Protein AF-A0A1V2P2N1-F1 (afdb_monomer)

Radius of gyration: 13.63 Å; Cα contacts (8 Å, |Δi|>4): 274; chains: 1; bounding box: 33×38×37 Å

Foldseek 3Di:
DDDQAQWKKWWDDPDCPQHTKIWGWHDDPQWIKIKIDDGRFFHIKMKIFGQDPVRWTWIKMWTQTPVRDIKIWIWTWDWDADPVRWIKIWIFIATPVGDTDIIIMTTDPDDDDDD

pLDDT: mean 93.84, std 9.65, range [37.78, 98.81]

Nearest PDB structures (foldseek):
  5dl5-assembly1_A  TM=3.843E-01  e=4.279E-01  Acinetobacter baumannii AB307-0294
  8uzl-assembly2_B  TM=5.058E-01  e=4.083E+00  synthetic construct

Solvent-accessible surface area (backbone atoms only — not comparable to full-atom values): 6106 Å² total; per-residue (Å²): 121,74,82,50,56,77,39,25,34,31,47,70,64,97,68,57,90,60,40,49,34,31,31,43,31,40,59,57,93,48,43,34,37,33,48,34,40,60,19,55,62,41,47,39,30,40,37,45,31,36,54,43,98,90,51,34,33,46,30,41,40,44,32,35,32,73,88,72,48,79,51,41,32,38,34,46,33,43,57,40,70,46,100,86,68,46,49,35,32,44,35,42,35,37,34,79,88,69,51,68,54,74,49,42,33,38,57,47,77,78,78,86,76,85,129

Secondary structure (DSSP, 8-state):
----TT-EEEE--S-GGG---EEEEEEETTEEEEEEE-BTTEEEEEEEEEE-TTS-EEEEEEEEETTS-EEEEEEEEEEEE-TTS-EEEEEEEEETTS-EEEEEEEEEPPP----

Sequence (115 aa):
MPDVDGVWFRLVVDDPAGGAPYGQYHRDHDLVWAEFYAGGTLRFGRLVGQLQDDGSIRAAYSLLTVAGEVVSGECVSIPEFDARGNIRIADHFRRSDGSSGVTYIEQIPAPVREA

Mean predicted aligned error: 3.56 Å

Structure (mmCIF, N/CA/C/O backbone):
data_AF-A0A1V2P2N1-F1
#
_entry.id   AF-A0A1V2P2N1-F1
#
loop_
_atom_site.group_PDB
_atom_site.id
_atom_site.type_symbol
_atom_site.label_atom_id
_atom_site.label_alt_id
_atom_site.label_comp_id
_atom_site.label_asym_id
_atom_site.label_entity_id
_atom_site.label_seq_id
_atom_site.pdbx_PDB_ins_code
_atom_site.Cartn_x
_atom_site.Cartn_y
_atom_site.Cartn_z
_atom_site.occupancy
_atom_site.B_iso_or_equiv
_atom_site.auth_seq_id
_atom_site.auth_comp_i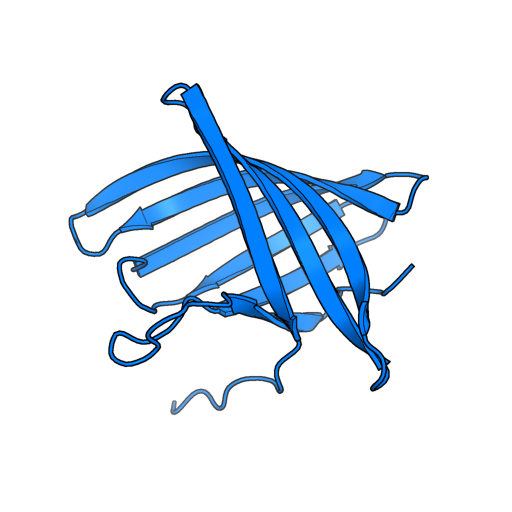d
_atom_site.auth_asym_id
_atom_site.auth_atom_id
_atom_site.pdbx_PDB_model_num
ATOM 1 N N . MET A 1 1 ? 9.373 -2.719 -14.187 1.00 74.81 1 MET A N 1
ATOM 2 C CA . MET A 1 1 ? 8.584 -2.414 -12.982 1.00 74.81 1 MET A CA 1
ATOM 3 C C . MET A 1 1 ? 8.451 -3.683 -12.158 1.00 74.81 1 MET A C 1
ATOM 5 O O . MET A 1 1 ? 8.257 -4.731 -12.771 1.00 74.81 1 MET A O 1
ATOM 9 N N . PRO A 1 2 ? 8.586 -3.611 -10.826 1.00 88.50 2 PRO A N 1
ATOM 10 C CA . PRO A 1 2 ? 8.330 -4.753 -9.961 1.00 88.50 2 PRO A CA 1
ATOM 11 C C . PRO A 1 2 ? 6.878 -5.233 -10.063 1.00 88.50 2 PRO A C 1
ATOM 13 O O . PRO A 1 2 ? 5.957 -4.424 -9.990 1.00 88.50 2 PRO A O 1
ATOM 16 N N . ASP A 1 3 ? 6.674 -6.537 -10.233 1.00 94.31 3 ASP A N 1
ATOM 17 C CA . ASP A 1 3 ? 5.339 -7.118 -10.113 1.00 94.31 3 ASP A CA 1
ATOM 18 C C . ASP A 1 3 ? 4.978 -7.257 -8.632 1.00 94.31 3 ASP A C 1
ATOM 20 O O . ASP A 1 3 ? 5.751 -7.820 -7.859 1.00 94.31 3 ASP A O 1
ATOM 24 N N . VAL A 1 4 ? 3.825 -6.720 -8.242 1.00 96.31 4 VAL A N 1
ATOM 25 C CA . VAL A 1 4 ? 3.344 -6.728 -6.856 1.00 96.31 4 VAL A CA 1
ATOM 26 C C . VAL A 1 4 ? 2.368 -7.871 -6.577 1.00 96.31 4 VAL A C 1
ATOM 28 O O . VAL A 1 4 ? 1.990 -8.057 -5.422 1.00 96.31 4 VAL A O 1
ATOM 31 N N . ASP A 1 5 ? 1.954 -8.634 -7.596 1.00 97.81 5 ASP A N 1
ATOM 32 C CA . ASP A 1 5 ? 0.965 -9.696 -7.415 1.00 97.81 5 ASP A CA 1
ATOM 33 C C . ASP A 1 5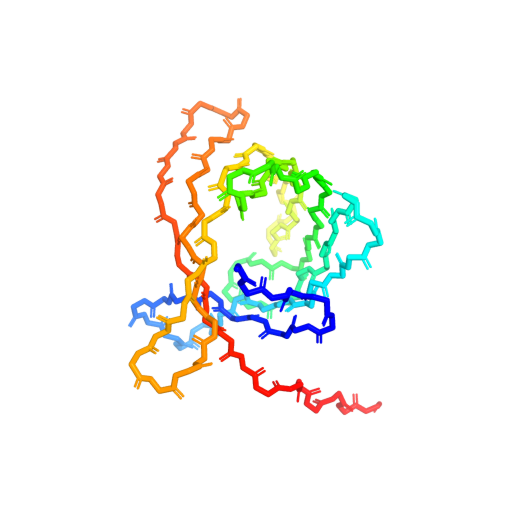 ? 1.462 -10.799 -6.473 1.00 97.81 5 ASP A C 1
ATOM 35 O O . ASP A 1 5 ? 2.546 -11.364 -6.632 1.00 97.81 5 ASP A O 1
ATOM 39 N N . GLY A 1 6 ? 0.663 -11.085 -5.447 1.00 97.56 6 GLY A N 1
ATOM 40 C CA . GLY A 1 6 ? 0.970 -12.063 -4.411 1.00 97.56 6 GLY A CA 1
ATOM 41 C C . GLY A 1 6 ? 2.046 -11.622 -3.414 1.00 97.56 6 GLY A C 1
ATOM 42 O O . GLY A 1 6 ? 2.314 -12.366 -2.464 1.00 97.56 6 GLY A O 1
ATOM 43 N N . VAL A 1 7 ? 2.640 -10.435 -3.580 1.00 97.94 7 VAL A N 1
ATOM 44 C CA . VAL A 1 7 ? 3.728 -9.942 -2.731 1.00 97.94 7 VAL A CA 1
ATOM 45 C C . VAL A 1 7 ? 3.175 -9.388 -1.423 1.00 97.94 7 VAL A C 1
ATOM 47 O O . VAL A 1 7 ? 2.179 -8.662 -1.384 1.00 97.94 7 VAL A O 1
ATOM 50 N N . TRP A 1 8 ? 3.848 -9.737 -0.329 1.00 97.75 8 TRP A N 1
ATOM 51 C CA . TRP A 1 8 ? 3.539 -9.228 0.998 1.00 97.75 8 TRP A CA 1
ATOM 52 C C . TRP A 1 8 ? 4.436 -8.055 1.334 1.00 97.75 8 TRP A C 1
ATOM 54 O O . TRP A 1 8 ? 5.648 -8.11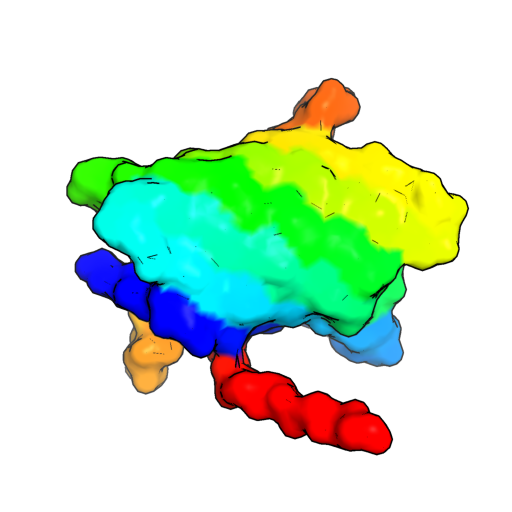7 1.135 1.00 97.75 8 TRP A O 1
ATOM 64 N N . PHE A 1 9 ? 3.841 -7.020 1.907 1.00 97.56 9 PHE A N 1
ATOM 65 C CA . PHE A 1 9 ? 4.539 -5.813 2.312 1.00 97.56 9 PHE A CA 1
ATOM 66 C C . PHE A 1 9 ? 4.267 -5.489 3.771 1.00 97.56 9 PHE A C 1
ATOM 68 O O . PHE A 1 9 ? 3.192 -5.785 4.296 1.00 97.56 9 PHE A O 1
ATOM 75 N N . ARG A 1 10 ? 5.230 -4.840 4.420 1.00 96.25 10 ARG A N 1
ATOM 76 C CA . ARG A 1 10 ? 5.101 -4.288 5.769 1.00 96.25 10 ARG A CA 1
ATOM 77 C C . ARG A 1 10 ? 5.444 -2.808 5.768 1.00 96.25 10 ARG A C 1
ATOM 79 O O . ARG A 1 10 ? 6.418 -2.407 5.138 1.00 96.25 10 ARG A O 1
ATOM 86 N N . LEU A 1 11 ? 4.672 -2.023 6.513 1.00 96.81 11 LEU A N 1
ATOM 87 C CA . LEU A 1 11 ? 4.945 -0.613 6.755 1.00 96.81 11 LEU A CA 1
ATOM 88 C C . LEU A 1 11 ? 6.270 -0.431 7.496 1.00 96.81 11 LEU A C 1
ATOM 90 O O . LEU A 1 11 ? 6.510 -1.058 8.528 1.00 96.81 11 LEU A O 1
ATOM 94 N N . VAL A 1 12 ? 7.108 0.463 6.983 1.00 95.25 12 VAL A N 1
ATOM 95 C CA . VAL A 1 12 ? 8.314 0.919 7.670 1.00 95.25 12 VAL A CA 1
ATOM 96 C C . VAL A 1 12 ? 7.895 1.910 8.754 1.00 95.25 12 VAL A C 1
ATOM 98 O O . VAL A 1 12 ? 7.280 2.936 8.466 1.00 95.25 12 VAL A O 1
ATOM 101 N N . VAL A 1 13 ? 8.219 1.588 10.004 1.00 90.88 13 VAL A N 1
ATOM 102 C CA . VAL A 1 13 ? 7.965 2.422 11.186 1.00 90.88 13 VAL A CA 1
ATOM 103 C C . VAL A 1 13 ? 9.254 2.563 11.987 1.00 90.88 13 VAL A C 1
ATOM 105 O O . VAL A 1 13 ? 10.058 1.632 12.019 1.00 90.88 13 VAL A O 1
ATOM 108 N N . ASP A 1 14 ? 9.437 3.704 12.648 1.00 83.88 14 ASP A N 1
ATOM 109 C CA . ASP A 1 14 ? 10.643 3.967 13.444 1.00 83.88 14 ASP A CA 1
ATOM 110 C C . ASP A 1 14 ? 10.704 3.100 14.715 1.00 83.88 14 ASP A C 1
ATOM 112 O O . ASP A 1 14 ? 11.780 2.651 15.108 1.00 83.88 14 ASP A O 1
ATOM 116 N N . ASP A 1 15 ? 9.549 2.828 15.335 1.00 79.19 15 ASP A N 1
ATOM 117 C CA . ASP A 1 15 ? 9.421 1.966 16.515 1.00 79.19 15 ASP A CA 1
ATOM 118 C C . ASP A 1 15 ? 8.422 0.820 16.258 1.00 79.19 15 ASP A C 1
ATOM 120 O O . ASP A 1 15 ? 7.204 1.027 16.287 1.00 79.19 15 ASP A O 1
ATOM 124 N N . PRO A 1 16 ? 8.905 -0.409 16.007 1.00 69.50 16 PRO A N 1
ATOM 125 C CA . PRO A 1 16 ? 8.052 -1.555 15.736 1.00 69.50 16 PRO A CA 1
ATOM 126 C C . PRO A 1 16 ? 7.489 -2.210 17.007 1.00 69.50 16 PRO A C 1
ATOM 128 O O . PRO A 1 16 ? 6.837 -3.246 16.883 1.00 69.50 16 PRO A O 1
ATOM 131 N N . ALA A 1 17 ? 7.712 -1.671 18.216 1.00 71.06 17 ALA A N 1
ATOM 132 C CA . ALA A 1 17 ? 7.228 -2.277 19.463 1.00 71.06 17 ALA A CA 1
ATOM 133 C C . ALA A 1 17 ? 5.695 -2.449 19.500 1.00 71.06 17 ALA A C 1
ATOM 135 O O . ALA A 1 17 ? 5.194 -3.397 20.102 1.00 71.06 17 ALA A O 1
ATOM 136 N N . GLY A 1 18 ? 4.948 -1.580 18.806 1.00 67.88 18 GLY A N 1
ATOM 137 C CA . GLY A 1 18 ? 3.496 -1.701 18.604 1.00 67.88 18 GLY A CA 1
ATOM 138 C C . GLY A 1 18 ? 3.078 -2.597 17.427 1.00 67.88 18 GLY A C 1
ATOM 139 O O . GLY A 1 18 ? 1.891 -2.698 17.114 1.00 67.88 18 GLY A O 1
ATOM 140 N N . GLY A 1 19 ? 4.035 -3.228 16.745 1.00 86.75 19 GLY A N 1
ATOM 141 C CA . GLY A 1 19 ? 3.847 -3.874 15.451 1.00 86.75 19 GLY A CA 1
ATOM 142 C C . GLY A 1 19 ? 3.717 -2.868 14.305 1.00 86.75 19 GLY A C 1
ATOM 143 O O . GLY A 1 19 ? 3.506 -1.674 14.508 1.00 86.75 19 GLY A O 1
ATOM 144 N N . ALA A 1 20 ? 3.817 -3.366 13.075 1.00 93.25 20 ALA A N 1
ATOM 145 C CA . ALA A 1 20 ? 3.646 -2.568 11.868 1.00 93.25 20 ALA A CA 1
ATOM 146 C C . ALA A 1 20 ? 2.565 -3.196 10.980 1.00 93.25 20 ALA A C 1
ATOM 148 O O . ALA A 1 20 ? 2.586 -4.420 10.802 1.00 93.25 20 ALA A O 1
ATOM 149 N N . PRO A 1 21 ? 1.641 -2.393 10.419 1.00 94.94 21 PRO A N 1
ATOM 150 C CA . PRO A 1 21 ? 0.710 -2.851 9.398 1.00 94.94 21 PRO A CA 1
ATOM 151 C C . PRO A 1 21 ? 1.414 -3.634 8.296 1.00 94.94 21 PRO A C 1
ATOM 153 O O . PRO A 1 21 ? 2.508 -3.273 7.859 1.00 94.94 21 PRO A O 1
ATOM 156 N N . TYR A 1 22 ? 0.771 -4.690 7.824 1.00 96.38 22 TYR A N 1
ATOM 157 C CA . TYR A 1 22 ? 1.247 -5.470 6.691 1.00 96.38 22 TYR A CA 1
ATOM 158 C C . TYR A 1 22 ? 0.069 -5.894 5.827 1.00 96.38 22 TYR A C 1
ATOM 160 O O . TYR A 1 22 ? -1.069 -5.923 6.291 1.00 96.38 22 TYR A O 1
ATOM 168 N N . GLY A 1 23 ? 0.325 -6.224 4.572 1.00 97.25 23 GLY A N 1
ATOM 169 C CA . GLY A 1 23 ? -0.724 -6.603 3.640 1.00 97.25 23 GLY A CA 1
ATOM 170 C C . GLY A 1 23 ? -0.199 -7.388 2.460 1.00 97.25 23 GLY A C 1
ATOM 171 O O . GLY A 1 23 ? 1.010 -7.435 2.232 1.00 97.25 23 GLY A O 1
ATOM 172 N N . GLN A 1 24 ? -1.122 -8.005 1.733 1.00 98.12 24 GLN A N 1
ATOM 173 C CA . GLN A 1 24 ? -0.826 -8.662 0.469 1.00 98.12 24 GLN A CA 1
ATOM 174 C C . GLN A 1 24 ? -1.388 -7.816 -0.662 1.00 98.12 24 GLN A C 1
ATOM 176 O O . GLN A 1 24 ? -2.532 -7.372 -0.584 1.00 98.12 24 GLN A O 1
ATOM 181 N N . TYR A 1 25 ? -0.569 -7.588 -1.682 1.00 98.31 25 TYR A N 1
ATOM 182 C CA . TYR A 1 25 ? -1.002 -6.958 -2.917 1.00 98.31 25 TYR A CA 1
ATOM 183 C C . TYR A 1 25 ? -1.384 -8.031 -3.930 1.00 98.31 25 TYR A C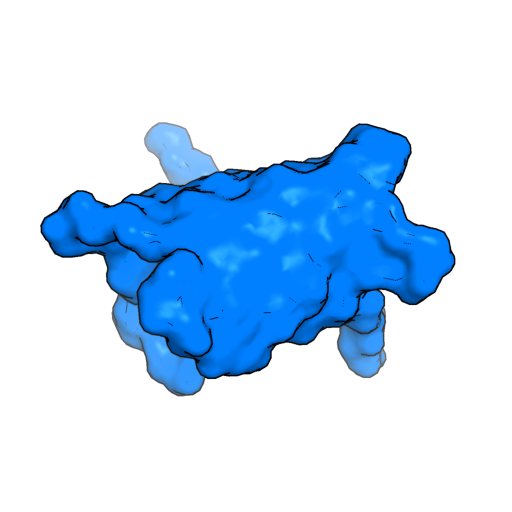 1
ATOM 185 O O . TYR A 1 25 ? -0.824 -9.128 -3.961 1.00 98.31 25 TYR A O 1
ATOM 193 N N . HIS A 1 26 ? -2.349 -7.682 -4.763 1.00 98.50 26 HIS A N 1
ATOM 194 C CA . HIS A 1 26 ? -2.880 -8.511 -5.823 1.00 98.50 26 HIS A CA 1
ATOM 195 C C . HIS A 1 26 ? -2.989 -7.686 -7.097 1.00 98.50 26 HIS A C 1
ATOM 197 O O . HIS A 1 26 ? -3.278 -6.483 -7.041 1.00 98.50 26 HIS A O 1
ATOM 203 N N . ARG A 1 27 ? -2.784 -8.333 -8.243 1.00 97.75 27 ARG A N 1
ATOM 204 C CA . ARG A 1 27 ? -2.945 -7.706 -9.551 1.00 97.75 27 ARG A CA 1
ATOM 205 C C . ARG A 1 27 ? -3.709 -8.609 -10.503 1.00 97.75 27 ARG A C 1
ATOM 207 O O . ARG A 1 27 ? -3.402 -9.787 -10.636 1.00 97.75 27 ARG A O 1
ATOM 214 N N . ASP A 1 28 ? -4.619 -8.005 -11.252 1.00 97.94 28 ASP A N 1
ATOM 215 C CA . ASP A 1 28 ? -5.168 -8.586 -12.472 1.00 97.94 28 ASP A CA 1
ATOM 216 C C . ASP A 1 28 ? -5.133 -7.529 -13.577 1.00 97.94 28 ASP A C 1
ATOM 218 O O . ASP A 1 28 ? -5.803 -6.505 -13.490 1.00 97.94 28 ASP A O 1
ATOM 222 N N . HIS A 1 29 ? -4.301 -7.747 -14.596 1.00 96.50 29 HIS A N 1
ATOM 223 C CA . HIS A 1 29 ? -4.011 -6.754 -15.633 1.00 96.50 29 HIS A CA 1
ATOM 224 C C . HIS A 1 29 ? -3.578 -5.404 -15.027 1.00 96.50 29 HIS A C 1
ATOM 226 O O . HIS A 1 29 ? -2.501 -5.328 -14.432 1.00 96.50 29 HIS A O 1
ATOM 232 N N . ASP A 1 30 ? -4.383 -4.355 -15.198 1.00 97.31 30 ASP A N 1
ATOM 233 C CA . ASP A 1 30 ? -4.173 -3.021 -14.649 1.00 97.31 30 ASP A CA 1
ATOM 234 C C . ASP A 1 30 ? -4.902 -2.797 -13.317 1.00 97.31 30 ASP A C 1
ATOM 236 O O . ASP A 1 30 ? -4.640 -1.800 -12.655 1.00 97.31 30 ASP A O 1
ATOM 240 N N . LEU A 1 31 ? -5.768 -3.709 -12.875 1.00 98.50 31 LEU A N 1
ATOM 241 C CA . LEU A 1 31 ? -6.395 -3.656 -11.559 1.00 98.50 31 LEU A CA 1
ATOM 242 C C . LEU A 1 31 ? -5.387 -4.063 -10.479 1.00 98.50 31 LEU A C 1
ATOM 244 O O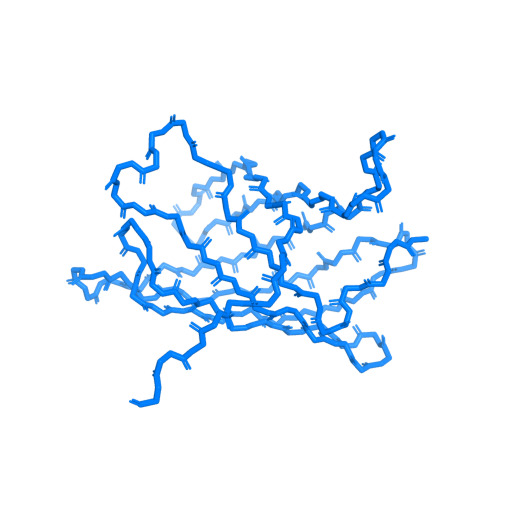 . LEU A 1 31 ? -4.773 -5.128 -10.553 1.00 98.50 31 LEU A O 1
ATOM 248 N N . VAL A 1 32 ? -5.280 -3.247 -9.430 1.00 98.62 32 VAL A N 1
ATOM 249 C CA . VAL A 1 32 ? -4.492 -3.545 -8.227 1.00 98.62 32 VAL A CA 1
ATOM 250 C C . VAL A 1 32 ? -5.382 -3.428 -6.997 1.00 98.62 32 VAL A C 1
ATOM 252 O O . VAL A 1 32 ? -6.118 -2.451 -6.849 1.00 98.62 32 VAL A O 1
ATOM 255 N N . TRP A 1 33 ? -5.298 -4.388 -6.080 1.00 98.75 33 TRP A N 1
ATOM 256 C CA . TRP A 1 33 ? -5.925 -4.277 -4.764 1.00 98.75 33 TRP A CA 1
ATOM 257 C C . TRP A 1 33 ? -5.047 -4.878 -3.674 1.00 98.75 33 TRP A C 1
ATOM 259 O O . TRP A 1 33 ? -4.121 -5.639 -3.950 1.00 98.75 33 TRP A O 1
ATOM 269 N N . ALA A 1 34 ? -5.332 -4.513 -2.428 1.00 98.50 34 ALA A N 1
ATOM 270 C CA . ALA A 1 34 ? -4.648 -5.072 -1.273 1.00 98.50 34 ALA A CA 1
ATOM 271 C C . ALA A 1 34 ? -5.562 -5.144 -0.049 1.00 98.50 34 ALA A C 1
ATOM 273 O O . ALA A 1 34 ? -6.432 -4.288 0.151 1.00 98.50 34 ALA A O 1
ATOM 274 N N . GLU A 1 35 ? -5.306 -6.128 0.807 1.00 97.75 35 GLU A N 1
ATOM 275 C CA . GLU A 1 35 ? -5.806 -6.199 2.175 1.00 97.75 35 GLU A CA 1
ATOM 276 C C . GLU A 1 35 ? -4.682 -5.877 3.155 1.00 97.75 35 GLU A C 1
ATOM 278 O O . GLU A 1 35 ? -3.607 -6.474 3.101 1.00 97.75 35 GLU A O 1
ATOM 283 N N . PHE A 1 36 ? -4.964 -4.986 4.102 1.00 96.88 36 PHE A N 1
ATOM 284 C CA . PHE A 1 36 ? -4.062 -4.633 5.190 1.00 96.88 36 PHE A CA 1
ATOM 285 C C . PHE A 1 36 ? -4.567 -5.216 6.510 1.00 96.88 36 PHE A C 1
ATOM 287 O O . PHE A 1 36 ? -5.738 -5.072 6.870 1.00 96.88 36 PHE A O 1
ATOM 294 N N . TYR A 1 37 ? -3.663 -5.843 7.250 1.00 93.75 37 TYR A N 1
ATOM 295 C CA . TYR A 1 37 ? -3.908 -6.537 8.507 1.00 93.75 37 TYR A CA 1
ATOM 296 C C . TYR A 1 37 ? -3.230 -5.824 9.683 1.00 93.75 37 TYR A C 1
ATOM 298 O O . TYR A 1 37 ? -2.434 -4.898 9.511 1.00 93.75 37 TYR A O 1
ATOM 306 N N . ALA A 1 38 ? -3.600 -6.252 10.891 1.00 85.12 38 ALA A N 1
ATOM 307 C CA . ALA A 1 38 ? -3.334 -5.536 12.130 1.00 85.12 38 ALA A CA 1
ATOM 308 C C . ALA A 1 38 ? -1.844 -5.271 12.419 1.00 85.12 38 ALA A C 1
ATOM 310 O O . ALA A 1 38 ? -0.983 -6.123 12.202 1.00 85.12 38 ALA A O 1
ATOM 311 N N . GLY A 1 39 ? -1.585 -4.090 12.983 1.00 85.62 39 GLY A N 1
ATOM 312 C CA . GLY A 1 39 ? -0.285 -3.611 13.454 1.00 85.62 39 GLY A CA 1
ATOM 313 C C . GLY A 1 39 ? -0.368 -2.124 13.813 1.00 85.62 39 GLY A C 1
ATOM 314 O O . GLY A 1 39 ? -1.046 -1.359 13.123 1.00 85.62 39 GLY A O 1
ATOM 315 N N . GLY A 1 40 ? 0.276 -1.696 14.901 1.00 86.75 40 GLY A N 1
ATOM 316 C CA . GLY A 1 40 ? 0.147 -0.329 15.406 1.00 86.75 40 GLY A CA 1
ATOM 317 C C . GLY A 1 40 ? -1.312 0.027 15.719 1.00 86.75 40 GLY A C 1
ATOM 318 O O . GLY A 1 40 ? -1.978 -0.652 16.498 1.00 86.75 40 GLY A O 1
ATOM 319 N N . THR A 1 41 ? -1.829 1.090 15.096 1.00 91.31 41 THR A N 1
ATOM 320 C CA . THR A 1 41 ? -3.221 1.547 15.269 1.00 91.31 41 THR A CA 1
ATOM 321 C C . THR A 1 41 ? -4.198 0.966 14.245 1.00 91.31 41 THR A C 1
ATOM 323 O O . THR A 1 41 ? -5.405 1.190 14.367 1.00 91.31 41 THR A O 1
ATOM 326 N N . LEU A 1 42 ? -3.718 0.225 13.240 1.00 94.62 42 LEU A N 1
ATOM 327 C CA . LEU A 1 42 ? -4.561 -0.358 12.200 1.00 94.62 42 LEU A CA 1
ATOM 328 C C . LEU A 1 42 ? -5.206 -1.654 12.693 1.00 94.62 42 LEU A C 1
ATOM 330 O O . LEU A 1 42 ? -4.520 -2.560 13.167 1.00 94.62 42 LEU A O 1
ATOM 334 N N . ARG A 1 43 ? -6.521 -1.774 12.498 1.00 95.69 43 ARG A N 1
ATOM 335 C CA . ARG A 1 43 ? -7.257 -3.029 12.680 1.00 95.69 43 ARG A CA 1
ATOM 336 C C . ARG A 1 43 ? -7.374 -3.806 11.371 1.00 95.69 43 ARG A C 1
ATOM 338 O O . ARG A 1 43 ? -7.090 -4.998 11.345 1.00 95.69 43 ARG A O 1
ATOM 345 N N . PHE A 1 44 ? -7.831 -3.143 10.311 1.00 97.75 44 PHE A N 1
ATOM 346 C CA . PHE A 1 44 ? -7.987 -3.724 8.977 1.00 97.75 44 PHE A CA 1
ATOM 347 C C . PHE A 1 44 ? -8.088 -2.612 7.938 1.00 97.75 44 PHE A C 1
ATOM 349 O O . PHE A 1 44 ? -8.604 -1.537 8.240 1.00 97.75 44 PHE A O 1
ATOM 356 N N . GLY A 1 45 ? -7.662 -2.866 6.710 1.00 97.94 45 GLY A N 1
ATOM 357 C CA . GLY A 1 45 ? -7.844 -1.917 5.625 1.00 97.94 45 GLY A CA 1
ATOM 358 C C . GLY A 1 45 ? -7.878 -2.578 4.263 1.00 97.94 45 GLY A C 1
ATOM 359 O O . GLY A 1 45 ? -7.503 -3.739 4.109 1.00 97.94 45 GLY A O 1
ATOM 360 N N . ARG A 1 46 ? -8.330 -1.816 3.273 1.00 98.56 46 ARG A N 1
ATOM 361 C CA . ARG A 1 46 ? -8.260 -2.199 1.866 1.00 98.56 46 ARG A CA 1
ATOM 362 C C . ARG A 1 46 ? -7.820 -1.037 1.003 1.00 98.56 46 ARG A C 1
ATOM 364 O O . ARG A 1 46 ? -8.071 0.122 1.340 1.00 98.56 46 ARG A O 1
ATOM 371 N N . LEU A 1 47 ? -7.222 -1.387 -0.123 1.00 98.50 47 LEU A N 1
ATOM 372 C CA . LEU A 1 47 ? -6.868 -0.494 -1.211 1.00 98.50 47 LEU A CA 1
ATOM 373 C C . LEU A 1 47 ? -7.391 -1.080 -2.521 1.00 98.50 47 LEU A C 1
ATOM 375 O O . LEU A 1 47 ? -7.367 -2.296 -2.702 1.00 98.50 47 LEU A O 1
ATOM 379 N N . VAL A 1 48 ? -7.842 -0.217 -3.428 1.00 98.81 48 VAL A N 1
ATOM 380 C CA . VAL A 1 48 ? -8.135 -0.5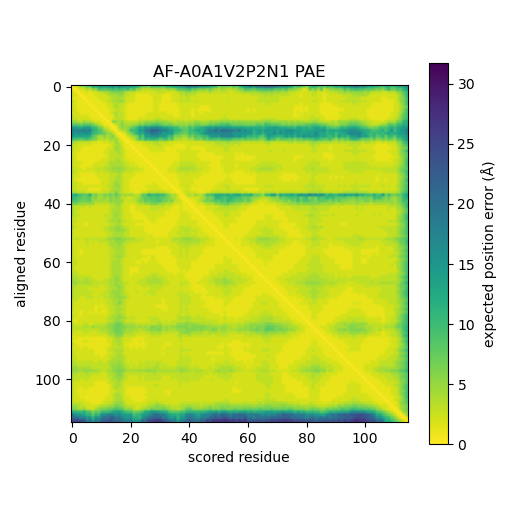66 -4.821 1.00 98.81 48 VAL A CA 1
ATOM 381 C C . VAL A 1 48 ? -7.664 0.560 -5.728 1.00 98.81 48 VAL A C 1
ATOM 383 O O . VAL A 1 48 ? -7.835 1.739 -5.415 1.00 98.81 48 VAL A O 1
ATOM 386 N N . GLY A 1 49 ? -7.057 0.207 -6.848 1.00 98.38 49 GLY A N 1
ATOM 387 C CA . GLY A 1 49 ? -6.491 1.169 -7.769 1.00 98.38 49 GLY A CA 1
ATOM 388 C C . GLY A 1 49 ? -6.149 0.570 -9.115 1.00 98.38 49 GLY A C 1
ATOM 389 O O . GLY A 1 49 ? -6.508 -0.565 -9.428 1.00 98.38 49 GLY A O 1
ATOM 390 N N . GLN A 1 50 ? -5.442 1.370 -9.899 1.00 98.44 50 GLN A N 1
ATOM 391 C CA . GLN A 1 50 ? -5.051 1.043 -11.253 1.00 98.44 50 GLN A CA 1
ATOM 392 C C . GLN A 1 50 ? -3.549 1.250 -11.440 1.00 98.44 50 GLN A C 1
ATOM 394 O O . GLN A 1 50 ? -2.997 2.300 -11.088 1.00 98.44 50 GLN A O 1
ATOM 399 N N . LEU A 1 51 ? -2.899 0.257 -12.028 1.00 98.00 51 LEU A N 1
ATOM 400 C CA . LEU A 1 51 ? -1.536 0.335 -12.516 1.0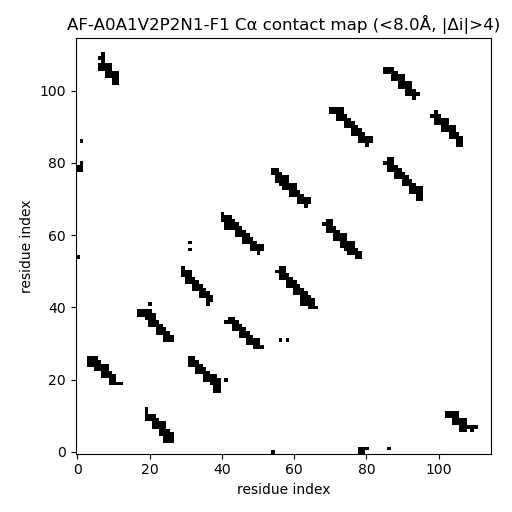0 98.00 51 LEU A CA 1
ATOM 401 C C . LEU A 1 51 ? -1.465 1.278 -13.723 1.00 98.00 51 LEU A C 1
ATOM 403 O O . LEU A 1 51 ? -2.293 1.217 -14.626 1.00 98.00 51 LEU A O 1
ATOM 407 N N . GLN A 1 52 ? -0.474 2.158 -13.724 1.00 97.75 52 GLN A N 1
ATOM 408 C CA . GLN A 1 52 ? -0.266 3.163 -14.759 1.00 97.75 52 GLN A CA 1
ATOM 409 C C . GLN A 1 52 ? 0.867 2.749 -15.709 1.00 97.75 52 GLN A C 1
ATOM 411 O O . GLN A 1 52 ? 1.716 1.928 -15.361 1.00 97.75 52 GLN A O 1
ATOM 416 N N . ASP A 1 53 ? 0.926 3.373 -16.888 1.00 95.31 53 ASP A N 1
ATOM 417 C CA . ASP A 1 53 ? 1.957 3.101 -17.904 1.00 95.31 53 ASP A CA 1
ATOM 418 C C . ASP A 1 53 ? 3.390 3.393 -17.415 1.00 95.31 53 ASP A C 1
ATOM 420 O O . ASP A 1 53 ? 4.346 2.759 -17.864 1.00 95.31 53 ASP A O 1
ATOM 424 N N . ASP A 1 54 ? 3.551 4.342 -16.484 1.00 95.19 54 ASP A N 1
ATOM 425 C CA . ASP A 1 54 ? 4.838 4.685 -15.854 1.00 95.19 54 ASP A CA 1
ATOM 426 C C . ASP A 1 54 ? 5.242 3.722 -14.725 1.00 95.19 54 ASP A C 1
ATOM 428 O O . ASP A 1 54 ? 6.340 3.812 -14.175 1.00 95.19 54 ASP A O 1
ATOM 432 N N . GLY A 1 55 ? 4.360 2.781 -14.400 1.00 95.00 55 GLY A N 1
ATOM 433 C CA . GLY A 1 55 ? 4.535 1.784 -13.366 1.00 95.00 55 GLY A CA 1
ATOM 434 C C . GLY A 1 55 ? 4.144 2.210 -11.952 1.00 95.00 55 GLY A C 1
ATOM 435 O O . GLY A 1 55 ? 4.317 1.441 -11.005 1.00 95.00 55 GLY A O 1
ATOM 436 N N . SER A 1 56 ? 3.600 3.414 -11.787 1.00 97.81 56 SER A N 1
ATOM 437 C CA . SER A 1 56 ? 2.955 3.811 -10.538 1.00 97.81 56 SER A CA 1
ATOM 438 C C . SER A 1 56 ? 1.583 3.150 -10.385 1.00 97.81 56 SER A C 1
ATOM 440 O O . SER A 1 56 ? 0.955 2.726 -11.356 1.00 97.81 56 SER A O 1
ATOM 442 N N . ILE A 1 57 ? 1.090 3.074 -9.152 1.00 98.44 57 ILE A N 1
ATOM 443 C CA . ILE A 1 57 ? -0.272 2.623 -8.854 1.00 98.44 57 ILE A CA 1
ATOM 444 C C . ILE A 1 57 ? -1.040 3.822 -8.305 1.00 98.44 57 ILE A C 1
ATOM 446 O O . ILE A 1 57 ? -0.648 4.404 -7.293 1.00 98.44 57 ILE A O 1
ATOM 450 N N . ARG A 1 58 ? -2.138 4.198 -8.967 1.00 98.69 58 ARG A N 1
ATOM 451 C CA . ARG A 1 58 ? -3.080 5.211 -8.468 1.00 98.69 58 ARG A CA 1
ATOM 452 C C . ARG A 1 58 ? -4.239 4.509 -7.794 1.00 98.69 58 ARG A C 1
ATOM 454 O O . ARG A 1 58 ? -4.938 3.740 -8.449 1.00 98.69 58 ARG A O 1
ATOM 461 N N . ALA A 1 59 ? -4.443 4.757 -6.509 1.00 98.62 59 ALA A N 1
ATOM 462 C CA . ALA A 1 59 ? -5.403 3.993 -5.728 1.00 98.62 59 ALA A CA 1
ATOM 463 C C . ALA A 1 59 ? -6.152 4.835 -4.699 1.00 98.62 59 ALA A C 1
ATOM 465 O O . ALA A 1 59 ? -5.694 5.901 -4.294 1.00 98.62 59 ALA A O 1
ATOM 466 N N . ALA A 1 60 ? -7.283 4.305 -4.245 1.00 98.75 60 ALA A N 1
ATOM 467 C CA . ALA A 1 60 ? -8.006 4.769 -3.073 1.00 98.75 60 ALA A CA 1
ATOM 468 C C . ALA A 1 60 ? -7.987 3.691 -1.985 1.00 98.75 60 ALA A C 1
ATOM 470 O O . ALA A 1 60 ? -7.961 2.492 -2.273 1.00 98.75 60 ALA A O 1
ATOM 471 N N . TYR A 1 61 ? -8.021 4.114 -0.725 1.00 98.62 61 TYR A N 1
ATOM 472 C CA . TYR A 1 61 ? -7.977 3.215 0.422 1.00 98.62 61 TYR A CA 1
ATOM 473 C C . TYR A 1 61 ? -8.987 3.584 1.508 1.00 98.62 61 TYR A C 1
ATOM 475 O O . TYR A 1 61 ? -9.477 4.712 1.609 1.00 98.62 61 TYR A O 1
ATOM 483 N N . SER A 1 62 ? -9.287 2.608 2.361 1.00 98.38 62 SER A N 1
ATOM 484 C CA . SER A 1 62 ? -10.066 2.780 3.588 1.00 98.38 62 SER A CA 1
ATOM 485 C C . SER A 1 62 ? -9.512 1.878 4.685 1.00 98.38 62 SER A C 1
ATOM 487 O O . SER A 1 62 ? -9.348 0.674 4.490 1.00 98.38 62 SER A O 1
ATOM 489 N N . LEU A 1 63 ? -9.215 2.474 5.836 1.00 97.88 63 LEU A N 1
ATOM 490 C CA . LEU A 1 63 ? -8.526 1.867 6.969 1.00 97.88 63 LEU A CA 1
ATOM 491 C C . LEU A 1 63 ? -9.388 2.030 8.222 1.00 97.88 63 LEU A C 1
ATOM 493 O O . LEU A 1 63 ? -9.738 3.148 8.588 1.00 97.88 63 LEU A O 1
ATOM 497 N N . LEU A 1 64 ? -9.706 0.929 8.894 1.00 98.12 64 LEU A N 1
ATOM 498 C CA . LEU A 1 64 ? -10.352 0.917 10.202 1.00 98.12 64 LEU A CA 1
ATOM 499 C C . LEU A 1 64 ? -9.278 0.857 11.289 1.00 98.12 64 LEU A C 1
ATOM 501 O O . LEU A 1 64 ? -8.460 -0.069 11.309 1.00 98.12 64 LEU A O 1
ATOM 505 N N . THR A 1 65 ? -9.292 1.812 12.213 1.00 96.56 65 THR A N 1
ATOM 506 C CA . THR A 1 65 ? -8.374 1.833 13.356 1.00 96.56 65 THR A CA 1
ATOM 507 C C . THR A 1 65 ? -8.882 0.957 14.503 1.00 96.56 65 THR A C 1
ATOM 509 O O . THR A 1 65 ? -10.059 0.589 14.573 1.00 96.56 65 THR A O 1
ATOM 512 N N . VAL A 1 66 ? -8.002 0.633 15.452 1.00 94.81 66 VAL A N 1
ATOM 513 C CA . VAL A 1 66 ? -8.370 -0.060 16.702 1.00 94.81 66 VAL A CA 1
ATOM 514 C C . VAL A 1 66 ? -9.332 0.754 17.577 1.00 94.81 66 VAL A C 1
ATOM 516 O O . VAL A 1 66 ? -10.067 0.170 18.368 1.00 94.81 66 VAL A O 1
ATOM 519 N N . ALA A 1 67 ? -9.377 2.079 17.398 1.00 96.19 67 ALA A N 1
ATOM 520 C CA . ALA A 1 67 ? -10.318 2.976 18.068 1.00 96.19 67 ALA A CA 1
ATOM 521 C C . ALA A 1 67 ? -11.701 3.029 17.383 1.00 96.19 67 ALA A C 1
ATOM 523 O O . ALA A 1 67 ? -12.617 3.663 17.900 1.00 96.19 67 ALA A O 1
ATOM 524 N N . GLY A 1 68 ? -11.874 2.354 16.239 1.00 96.88 68 GLY A N 1
ATOM 525 C CA . GLY A 1 68 ? -13.127 2.344 15.477 1.00 96.88 68 GLY A CA 1
ATOM 526 C C . GLY A 1 68 ? -13.277 3.501 14.486 1.00 96.88 68 GLY A C 1
ATOM 527 O O . GLY A 1 68 ? -14.344 3.660 13.899 1.00 96.88 68 GLY A O 1
ATOM 528 N N . GLU A 1 69 ? -12.225 4.290 14.274 1.00 97.12 69 GLU A N 1
ATOM 529 C CA . GLU A 1 69 ? -12.217 5.386 13.305 1.00 97.12 69 GLU A CA 1
ATOM 530 C C . GLU A 1 69 ? -11.934 4.854 11.898 1.00 97.12 69 GLU A C 1
ATOM 532 O O . GLU A 1 69 ? -11.154 3.914 11.725 1.00 97.12 69 GLU A O 1
ATOM 537 N N . VAL A 1 70 ? -12.542 5.473 10.884 1.00 97.56 70 VAL A N 1
ATOM 538 C CA . VAL A 1 70 ? -12.263 5.161 9.479 1.00 97.56 70 VAL A CA 1
ATOM 539 C C . VAL A 1 70 ? -11.434 6.279 8.868 1.00 97.56 70 VAL A C 1
ATOM 541 O O . VAL A 1 70 ? -11.887 7.416 8.757 1.00 97.56 70 VAL A O 1
ATOM 544 N N . VAL A 1 71 ? -10.232 5.929 8.423 1.00 97.00 71 VAL A N 1
ATOM 545 C CA . VAL A 1 71 ? -9.340 6.804 7.666 1.00 97.00 71 VAL A CA 1
ATOM 546 C C . VAL A 1 71 ? -9.404 6.401 6.198 1.00 97.00 71 VAL A C 1
ATOM 548 O O . VAL A 1 71 ? -9.184 5.241 5.862 1.00 97.00 71 VAL A O 1
ATOM 551 N N . SER A 1 72 ? -9.691 7.347 5.309 1.00 98.25 72 SER A N 1
ATOM 552 C CA . SER A 1 72 ? -9.744 7.118 3.860 1.00 98.25 72 SER A CA 1
ATOM 553 C C . SER A 1 72 ? -8.928 8.159 3.109 1.00 98.25 72 SER A C 1
ATOM 555 O O . SER A 1 72 ? -8.639 9.239 3.635 1.00 98.25 72 SER A O 1
ATOM 557 N N . GLY A 1 73 ? -8.547 7.827 1.883 1.00 98.50 73 GLY A N 1
ATOM 558 C CA . GLY A 1 73 ? -7.787 8.719 1.027 1.00 98.50 73 GLY A CA 1
ATOM 559 C C . GLY A 1 73 ? -7.400 8.075 -0.290 1.00 98.50 73 GLY A C 1
ATOM 560 O O . GLY A 1 73 ? -7.822 6.965 -0.608 1.00 98.50 73 GLY A O 1
ATOM 561 N N . GLU A 1 74 ? -6.562 8.789 -1.022 1.00 98.75 74 GLU A N 1
ATOM 562 C CA . GLU A 1 74 ? -5.960 8.357 -2.276 1.00 98.75 74 GLU A CA 1
ATOM 563 C C . GLU A 1 74 ? -4.440 8.302 -2.126 1.00 98.75 74 GLU A C 1
ATOM 565 O O . GLU A 1 74 ? -3.860 8.986 -1.273 1.00 98.75 74 GLU A O 1
ATOM 570 N N . CYS A 1 75 ? -3.778 7.492 -2.946 1.00 98.50 75 CYS A N 1
ATOM 571 C CA . CYS A 1 75 ? -2.327 7.456 -3.020 1.00 98.50 75 CYS A CA 1
ATOM 572 C C . CYS A 1 75 ? -1.803 7.237 -4.441 1.00 98.50 75 CYS A C 1
ATOM 574 O O . CYS A 1 75 ? -2.475 6.674 -5.308 1.00 98.50 75 CYS A O 1
ATOM 576 N N . VAL A 1 76 ? -0.569 7.693 -4.644 1.00 98.69 76 VAL A N 1
ATOM 577 C CA . VAL A 1 76 ? 0.292 7.299 -5.757 1.00 98.69 76 VAL A CA 1
ATOM 578 C C . VAL A 1 76 ? 1.430 6.474 -5.174 1.00 98.69 76 VAL A C 1
ATOM 580 O O . VAL A 1 76 ? 2.271 7.004 -4.447 1.00 98.69 76 VAL A O 1
ATOM 583 N N . SER A 1 77 ? 1.428 5.180 -5.466 1.00 98.38 77 SER A N 1
ATOM 584 C CA . SER A 1 77 ? 2.428 4.224 -4.997 1.00 98.38 77 SER A CA 1
ATOM 585 C C . SER A 1 77 ? 3.481 4.005 -6.080 1.00 98.38 77 SER A C 1
ATOM 587 O O . SER A 1 77 ? 3.130 3.752 -7.233 1.00 98.38 77 SER A O 1
ATOM 589 N N . ILE A 1 78 ? 4.761 4.101 -5.721 1.00 98.19 78 ILE A N 1
ATOM 590 C CA . ILE A 1 78 ? 5.899 3.998 -6.644 1.00 98.19 78 ILE A CA 1
ATOM 591 C C . ILE A 1 78 ? 6.757 2.791 -6.235 1.00 98.19 78 ILE A C 1
ATOM 593 O O . ILE A 1 78 ? 7.506 2.892 -5.260 1.00 98.19 78 ILE A O 1
ATOM 597 N N . PRO A 1 79 ? 6.626 1.636 -6.919 1.00 97.75 79 PRO A N 1
ATOM 598 C CA . PRO A 1 79 ? 7.406 0.439 -6.620 1.00 97.75 79 PRO A CA 1
ATOM 599 C C . PRO A 1 79 ? 8.805 0.475 -7.244 1.00 97.75 79 PRO A C 1
ATOM 601 O O . PRO A 1 79 ? 8.961 0.687 -8.447 1.00 97.75 79 PRO A O 1
ATOM 604 N N . GLU A 1 80 ? 9.820 0.155 -6.448 1.00 97.19 80 GLU A N 1
ATOM 605 C CA . GLU A 1 80 ? 11.224 0.092 -6.857 1.00 97.19 80 GLU A CA 1
ATOM 606 C C . GLU A 1 80 ? 11.905 -1.162 -6.292 1.00 97.19 80 GLU A C 1
ATOM 608 O O . GLU A 1 80 ? 11.465 -1.730 -5.291 1.00 97.19 80 GLU A O 1
ATOM 613 N N . PHE A 1 81 ? 12.993 -1.603 -6.928 1.00 97.00 81 PHE A N 1
ATOM 614 C CA . PHE A 1 81 ? 13.861 -2.638 -6.363 1.00 97.00 81 PHE A CA 1
ATOM 615 C C . PHE A 1 81 ? 14.933 -2.002 -5.476 1.00 97.00 81 PHE A C 1
ATOM 617 O O . PHE A 1 81 ? 15.612 -1.064 -5.893 1.00 97.00 81 PHE A O 1
ATOM 624 N N . ASP A 1 82 ? 15.123 -2.544 -4.275 1.00 92.19 82 ASP A N 1
ATOM 625 C CA . ASP A 1 82 ? 16.253 -2.204 -3.418 1.00 92.19 82 ASP A CA 1
ATOM 626 C C . ASP A 1 82 ? 17.563 -2.859 -3.913 1.00 92.19 82 ASP A C 1
ATOM 628 O O . ASP A 1 82 ? 17.588 -3.663 -4.850 1.00 92.19 82 ASP A O 1
ATOM 632 N N . ALA A 1 83 ? 18.683 -2.552 -3.251 1.00 91.56 83 ALA A N 1
ATOM 633 C CA . ALA A 1 83 ? 19.999 -3.104 -3.596 1.00 91.56 83 ALA A CA 1
ATOM 634 C C . ALA A 1 83 ? 20.109 -4.638 -3.448 1.00 91.56 83 ALA A C 1
ATOM 636 O O . ALA A 1 83 ? 21.094 -5.230 -3.889 1.00 91.56 83 ALA A O 1
ATOM 637 N N . ARG A 1 84 ? 19.135 -5.282 -2.796 1.00 93.12 84 ARG A N 1
ATOM 638 C CA . ARG A 1 84 ? 19.046 -6.734 -2.595 1.00 93.12 84 ARG A CA 1
ATOM 639 C C . ARG A 1 84 ? 18.035 -7.389 -3.543 1.00 93.12 84 ARG A C 1
ATOM 641 O O . ARG A 1 84 ? 17.910 -8.610 -3.519 1.00 93.12 84 ARG A O 1
ATOM 648 N N . GLY A 1 85 ? 17.351 -6.606 -4.379 1.00 94.19 85 GLY A N 1
ATOM 649 C CA . GLY A 1 85 ? 16.319 -7.072 -5.300 1.00 94.19 85 GLY A CA 1
ATOM 650 C C . GLY A 1 85 ? 14.938 -7.254 -4.665 1.00 94.19 85 GLY A C 1
ATOM 651 O O . GLY A 1 85 ? 14.060 -7.808 -5.322 1.00 94.19 85 GLY A O 1
ATOM 652 N N . ASN A 1 86 ? 14.723 -6.800 -3.425 1.00 96.31 86 ASN A N 1
ATOM 653 C CA . ASN A 1 86 ? 13.387 -6.773 -2.826 1.00 96.31 86 ASN A CA 1
ATOM 654 C C . ASN A 1 86 ? 12.619 -5.547 -3.310 1.00 96.31 86 ASN A C 1
ATOM 656 O O . ASN A 1 86 ? 13.210 -4.515 -3.626 1.00 96.31 86 ASN A O 1
ATOM 660 N N . ILE A 1 87 ? 11.295 -5.636 -3.307 1.00 97.81 87 ILE A N 1
ATOM 661 C CA . ILE A 1 87 ? 10.439 -4.504 -3.645 1.00 97.81 87 ILE A CA 1
ATOM 662 C C . ILE A 1 87 ? 10.298 -3.582 -2.430 1.00 97.81 87 ILE A C 1
ATOM 664 O O . ILE A 1 87 ? 9.938 -4.019 -1.334 1.00 97.81 87 ILE A O 1
ATOM 668 N N . ARG A 1 88 ? 10.523 -2.288 -2.645 1.00 97.81 88 ARG A N 1
ATOM 669 C CA . ARG A 1 88 ? 10.134 -1.202 -1.743 1.00 97.81 88 ARG A CA 1
ATOM 670 C C . ARG A 1 88 ? 9.155 -0.304 -2.483 1.00 97.81 88 ARG A C 1
ATOM 672 O O . ARG A 1 88 ? 9.364 -0.009 -3.654 1.00 97.81 88 ARG A O 1
ATOM 679 N N . ILE A 1 89 ? 8.103 0.142 -1.812 1.00 98.19 89 ILE A N 1
ATOM 680 C CA . ILE A 1 89 ? 7.125 1.063 -2.396 1.00 98.19 89 ILE A CA 1
ATOM 681 C C . ILE A 1 89 ? 7.131 2.362 -1.594 1.00 98.19 89 ILE A C 1
ATOM 683 O O . ILE A 1 89 ? 7.088 2.330 -0.363 1.00 98.19 89 ILE A O 1
ATOM 687 N N . ALA A 1 90 ? 7.217 3.494 -2.294 1.00 98.38 90 ALA A N 1
ATOM 688 C CA . ALA A 1 90 ? 6.956 4.816 -1.736 1.00 98.38 90 ALA A CA 1
ATOM 689 C C . ALA A 1 90 ? 5.495 5.202 -2.005 1.00 98.38 90 ALA A C 1
ATOM 691 O O . ALA A 1 90 ? 5.088 5.338 -3.158 1.00 98.38 90 ALA A O 1
ATOM 692 N N . ASP A 1 91 ? 4.708 5.376 -0.948 1.00 97.88 91 ASP A N 1
ATOM 693 C CA . ASP A 1 91 ? 3.283 5.696 -1.021 1.00 97.88 91 ASP A CA 1
ATOM 694 C C . ASP A 1 91 ? 3.056 7.178 -0.723 1.00 97.88 91 ASP A C 1
ATOM 696 O O . ASP A 1 91 ? 3.084 7.612 0.431 1.00 97.88 91 ASP A O 1
ATOM 700 N N . HIS A 1 92 ? 2.798 7.964 -1.765 1.00 98.62 92 HIS A N 1
ATOM 701 C CA . HIS A 1 92 ? 2.424 9.370 -1.644 1.00 98.62 92 HIS A CA 1
ATOM 702 C C . HIS A 1 92 ? 0.918 9.465 -1.418 1.00 98.62 92 HIS A C 1
ATOM 704 O O . HIS A 1 92 ? 0.145 9.335 -2.367 1.00 98.62 92 HIS A O 1
ATOM 710 N N . PHE A 1 93 ? 0.485 9.676 -0.175 1.00 98.50 93 PHE A N 1
ATOM 711 C CA . PHE A 1 93 ? -0.933 9.658 0.177 1.00 98.50 93 PHE A CA 1
ATOM 712 C C . PHE A 1 93 ? -1.506 11.060 0.397 1.00 98.50 93 PHE A C 1
ATOM 714 O O . PHE A 1 93 ? -0.831 11.976 0.873 1.00 98.50 93 PHE A O 1
ATOM 721 N N . ARG A 1 94 ? -2.809 11.187 0.149 1.00 98.56 94 ARG A N 1
ATOM 722 C CA . ARG A 1 94 ? -3.649 12.301 0.582 1.00 98.56 94 ARG A CA 1
ATOM 723 C C . ARG A 1 94 ? -4.935 11.752 1.186 1.00 98.56 94 ARG A C 1
ATOM 725 O O . ARG A 1 94 ? -5.668 11.020 0.530 1.00 98.56 94 ARG A O 1
ATOM 732 N N . ARG A 1 95 ? -5.205 12.092 2.441 1.00 98.06 95 ARG A N 1
ATOM 733 C CA . ARG A 1 95 ? -6.418 11.694 3.158 1.00 98.06 95 ARG A CA 1
ATOM 734 C C . ARG A 1 95 ? -7.581 12.621 2.835 1.00 98.06 95 ARG A C 1
ATOM 736 O O . ARG A 1 95 ? -7.393 13.779 2.461 1.00 98.06 95 ARG A O 1
ATOM 743 N N . SER A 1 96 ? -8.788 12.116 3.060 1.00 97.25 96 SER A N 1
ATOM 744 C CA . SER A 1 96 ? -10.042 12.862 2.911 1.00 97.25 96 SER A CA 1
ATOM 745 C C . SER A 1 96 ? -10.132 14.094 3.826 1.00 97.25 96 SER A C 1
ATOM 747 O O . SER A 1 96 ? -10.838 15.043 3.502 1.00 97.25 96 SER A O 1
ATOM 749 N N . ASP A 1 97 ? -9.391 14.115 4.941 1.00 96.00 97 ASP A N 1
ATOM 750 C CA . ASP A 1 97 ? -9.268 15.275 5.841 1.00 96.00 97 ASP A CA 1
ATOM 751 C C . ASP A 1 97 ? -8.291 16.358 5.332 1.00 96.00 97 ASP A C 1
ATOM 753 O O . ASP A 1 97 ? -8.103 17.390 5.974 1.00 96.00 97 ASP A O 1
ATOM 757 N N . GLY A 1 98 ? -7.666 16.134 4.173 1.00 96.56 98 GLY A N 1
ATOM 758 C CA . GLY A 1 98 ? -6.703 17.036 3.550 1.00 96.56 98 GLY A CA 1
ATOM 759 C C . GLY A 1 98 ? -5.250 16.818 3.973 1.00 96.56 98 GLY A C 1
ATOM 760 O O . GLY A 1 98 ? -4.361 17.376 3.326 1.00 96.56 98 GLY A O 1
ATOM 761 N N . SER A 1 99 ? -4.977 15.998 4.993 1.00 97.25 99 SER A N 1
ATOM 762 C CA . SER A 1 99 ? -3.606 15.646 5.374 1.00 97.25 99 SER A CA 1
ATOM 763 C C . SER A 1 99 ? -2.932 14.796 4.294 1.00 97.25 99 SER A C 1
ATOM 765 O O . SER A 1 99 ? -3.579 14.067 3.542 1.00 97.25 99 SER A O 1
ATOM 767 N N . SER A 1 100 ? -1.611 14.906 4.175 1.00 98.38 100 SER A N 1
ATOM 768 C CA . SER A 1 100 ? -0.834 14.189 3.161 1.00 98.38 100 SER A CA 1
ATOM 769 C C . SER A 1 100 ? 0.569 13.881 3.664 1.00 98.38 100 SER A C 1
ATOM 771 O O . SER A 1 100 ? 1.017 14.443 4.666 1.00 98.38 100 SER A O 1
ATOM 773 N N . GLY A 1 101 ? 1.249 12.967 2.983 1.00 98.19 101 GLY A N 1
ATOM 774 C CA . GLY A 1 101 ? 2.606 12.575 3.325 1.00 98.19 101 GLY A CA 1
ATOM 775 C C . GLY A 1 101 ? 3.125 11.461 2.431 1.00 98.19 101 GLY A C 1
ATOM 776 O O . GLY A 1 101 ? 2.510 11.115 1.422 1.00 98.19 101 GLY A O 1
ATOM 777 N N . VAL A 1 102 ? 4.269 10.908 2.827 1.00 98.19 102 VAL A N 1
ATOM 778 C CA . VAL A 1 102 ? 4.888 9.757 2.170 1.00 98.19 102 VAL A CA 1
ATOM 779 C C . VAL A 1 102 ? 5.134 8.682 3.213 1.00 98.19 102 VAL A C 1
ATOM 781 O O . VAL A 1 102 ? 5.708 8.965 4.265 1.00 98.19 102 VAL A O 1
ATOM 784 N N . THR A 1 103 ? 4.700 7.462 2.928 1.00 97.19 103 THR A N 1
ATOM 785 C CA . THR A 1 103 ? 5.062 6.271 3.702 1.00 97.19 103 THR A CA 1
ATOM 786 C C . THR A 1 103 ? 5.872 5.317 2.844 1.00 97.19 103 THR A C 1
ATOM 788 O O . THR A 1 103 ? 5.886 5.431 1.621 1.00 97.19 103 THR A O 1
ATOM 791 N N . TYR A 1 104 ? 6.557 4.375 3.486 1.00 97.81 104 TYR A N 1
ATOM 792 C CA . TYR A 1 104 ? 7.279 3.324 2.786 1.00 97.81 104 TYR A CA 1
ATOM 793 C C . TYR A 1 104 ? 6.811 1.967 3.275 1.00 97.81 104 TYR A C 1
ATOM 795 O O . TYR A 1 104 ? 6.653 1.768 4.481 1.00 97.81 104 TYR A O 1
ATOM 803 N N . ILE A 1 105 ? 6.647 1.036 2.346 1.00 97.50 105 ILE A N 1
ATOM 804 C CA . ILE A 1 105 ? 6.429 -0.372 2.656 1.00 97.50 105 ILE A CA 1
ATOM 805 C C . ILE A 1 105 ? 7.521 -1.214 1.994 1.00 97.50 105 ILE A C 1
ATOM 807 O O . ILE A 1 105 ? 7.982 -0.912 0.892 1.00 97.50 105 ILE A O 1
ATOM 811 N N . GLU A 1 106 ? 7.958 -2.259 2.684 1.00 97.25 106 GLU A N 1
ATOM 812 C CA . GLU A 1 106 ? 9.022 -3.156 2.232 1.00 97.25 106 GLU A CA 1
ATOM 813 C C . GLU A 1 106 ? 8.490 -4.575 2.093 1.00 97.25 106 GLU A C 1
ATOM 815 O O . GLU A 1 106 ? 7.675 -5.029 2.904 1.00 97.25 106 GLU A O 1
ATOM 820 N N . GLN A 1 107 ? 8.949 -5.273 1.057 1.00 97.69 107 GLN A N 1
ATOM 821 C CA . GLN A 1 107 ? 8.612 -6.666 0.828 1.00 97.69 107 GLN A CA 1
ATOM 822 C C . GLN A 1 107 ? 9.054 -7.534 2.012 1.00 97.69 107 GLN A C 1
ATOM 824 O O . GLN A 1 107 ? 10.184 -7.452 2.494 1.00 97.69 107 GLN A O 1
ATOM 829 N N . ILE A 1 108 ? 8.163 -8.423 2.438 1.00 95.62 108 ILE A N 1
ATOM 830 C CA . ILE A 1 108 ? 8.408 -9.429 3.468 1.00 95.62 108 ILE A CA 1
ATOM 831 C C . ILE A 1 108 ? 8.050 -10.827 2.943 1.00 95.62 108 ILE A C 1
ATOM 833 O O . ILE A 1 108 ? 7.264 -10.955 2.000 1.00 95.62 108 ILE A O 1
ATOM 837 N N . PRO A 1 109 ? 8.581 -11.903 3.549 1.00 94.44 109 PRO A N 1
ATOM 838 C CA . PRO A 1 109 ? 8.044 -13.242 3.337 1.00 94.44 109 PRO A CA 1
ATOM 839 C C . PRO A 1 109 ? 6.561 -13.304 3.717 1.00 94.44 109 PRO A C 1
ATOM 841 O O . PRO A 1 109 ? 6.112 -12.568 4.601 1.00 94.44 109 PRO A O 1
ATOM 844 N N . ALA A 1 110 ? 5.816 -14.221 3.095 1.00 91.31 110 ALA A N 1
ATOM 845 C CA . ALA A 1 110 ? 4.429 -14.469 3.470 1.00 91.31 110 ALA A CA 1
ATOM 846 C C . ALA A 1 110 ? 4.337 -14.774 4.982 1.00 91.31 110 ALA A C 1
ATOM 848 O O . ALA A 1 110 ? 5.073 -15.638 5.474 1.00 91.31 110 ALA A O 1
ATOM 849 N N . PRO A 1 111 ? 3.476 -14.069 5.736 1.00 85.56 111 PRO A N 1
ATOM 850 C CA . PRO A 1 111 ? 3.342 -14.287 7.164 1.00 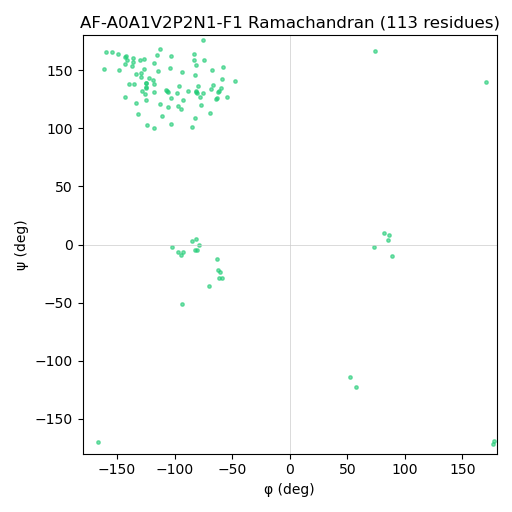85.56 111 PRO A CA 1
ATOM 851 C C . PRO A 1 111 ? 2.750 -15.673 7.422 1.00 85.56 111 PRO A C 1
ATOM 853 O O . PRO A 1 11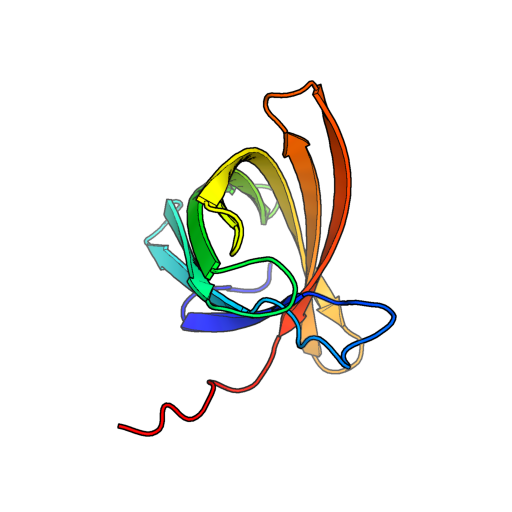1 ? 1.795 -16.097 6.767 1.00 85.56 111 PRO A O 1
ATOM 856 N N . VAL A 1 112 ? 3.306 -16.377 8.407 1.00 77.69 112 VAL A N 1
ATOM 857 C CA . VAL A 1 112 ? 2.738 -17.638 8.883 1.00 77.69 112 VAL A CA 1
ATOM 858 C C . VAL A 1 112 ? 1.431 -17.305 9.596 1.00 77.69 112 VAL A C 1
ATOM 860 O O . VAL A 1 112 ? 1.435 -16.640 10.629 1.00 77.69 112 VAL A O 1
ATOM 863 N N . ARG A 1 113 ? 0.302 -17.730 9.029 1.00 59.69 113 ARG A N 1
ATOM 864 C CA . ARG A 1 113 ? -0.989 -17.663 9.717 1.00 59.69 113 ARG A CA 1
ATOM 865 C C . ARG A 1 113 ? -1.078 -18.881 10.627 1.00 59.69 113 ARG A C 1
ATOM 867 O O . ARG A 1 113 ? -1.195 -19.996 10.126 1.00 59.69 113 ARG A O 1
ATOM 874 N N . GLU A 1 114 ? -0.987 -18.681 11.938 1.00 49.03 114 GLU A N 1
ATOM 875 C CA . GLU A 1 114 ? -1.442 -19.704 12.881 1.00 49.03 114 GLU A CA 1
ATOM 876 C C . GLU A 1 114 ? -2.960 -19.856 12.690 1.00 49.03 114 GLU A C 1
ATOM 878 O O . GLU A 1 114 ? -3.684 -18.857 12.632 1.00 49.03 114 GLU A O 1
ATOM 883 N N . ALA A 1 115 ? -3.389 -21.093 12.432 1.00 37.78 115 ALA A N 1
ATOM 884 C CA . ALA A 1 115 ? -4.772 -21.454 12.130 1.00 37.78 115 ALA A CA 1
ATOM 885 C C . ALA A 1 115 ? -5.668 -21.399 13.372 1.00 37.78 115 ALA A C 1
ATOM 887 O O . ALA A 1 115 ? -5.171 -21.736 14.470 1.00 37.78 115 ALA A O 1
#